Protein AF-A0A8J6CLB3-F1 (afdb_monomer_lite)

Organism: NCBI:txid47600

Radius of gyration: 30.25 Å; chains: 1; bounding box: 95×58×65 Å

Foldseek 3Di:
DDDDDDDDDDDDDDDDDDDDDDDDDDDDDDDDDDDDDDDDDDDDDDDDDPPDDDDDPPPPVQPCVVVVPPPDPVVVVVLVVQLVLQLCQLVVVCVVVVHADSVCSNVCSSVLCCCLPRNWDDDLVCNPPPPGDDDDDPVCRSVSSVLSSSCVSPRPVRDDD

Structure (mmCIF, N/CA/C/O backbone):
data_AF-A0A8J6CLB3-F1
#
_entry.id   AF-A0A8J6CLB3-F1
#
loop_
_atom_site.group_PDB
_atom_site.id
_atom_site.type_symbol
_atom_site.label_atom_id
_atom_site.label_alt_id
_atom_site.label_comp_id
_atom_site.label_asym_id
_atom_site.label_entity_id
_atom_site.label_seq_id
_atom_site.pdbx_PDB_ins_code
_atom_site.Cartn_x
_atom_site.Cartn_y
_atom_site.Cartn_z
_atom_site.occupancy
_atom_site.B_iso_or_equiv
_atom_site.auth_seq_id
_atom_site.auth_comp_id
_atom_site.auth_asym_id
_atom_site.auth_atom_id
_atom_site.pdbx_PDB_model_num
ATOM 1 N N . MET A 1 1 ? 77.079 13.625 23.078 1.00 41.09 1 MET A N 1
ATOM 2 C CA . MET A 1 1 ? 77.519 14.079 21.740 1.00 41.09 1 MET A CA 1
ATOM 3 C C . MET A 1 1 ? 76.282 14.149 20.853 1.00 41.09 1 MET A C 1
ATOM 5 O O . MET A 1 1 ? 75.522 13.199 20.933 1.00 41.09 1 MET A O 1
ATOM 9 N N . ALA A 1 2 ? 76.102 15.266 20.126 1.00 34.25 2 ALA A N 1
ATOM 10 C CA . ALA A 1 2 ? 75.401 15.467 18.831 1.00 34.25 2 ALA A CA 1
ATOM 11 C C . ALA A 1 2 ? 74.051 14.737 18.562 1.00 34.25 2 ALA A C 1
ATOM 13 O O . ALA A 1 2 ? 73.977 13.523 18.670 1.00 34.25 2 ALA A O 1
ATOM 14 N N . SER A 1 3 ? 72.933 15.430 18.265 1.00 36.97 3 SER A N 1
ATOM 15 C CA . SER A 1 3 ? 72.567 16.054 16.954 1.00 36.97 3 SER A CA 1
ATOM 16 C C . SER A 1 3 ? 72.479 15.015 15.811 1.00 36.97 3 SER A C 1
ATOM 18 O O . SER A 1 3 ? 73.393 14.215 15.691 1.00 36.97 3 SER A O 1
ATOM 20 N N . THR A 1 4 ? 71.501 14.930 14.892 1.00 44.00 4 THR A N 1
ATOM 21 C CA . THR A 1 4 ? 70.361 15.778 14.428 1.00 44.00 4 THR A CA 1
ATOM 22 C C . THR A 1 4 ? 69.437 14.867 13.547 1.00 44.00 4 THR A C 1
ATOM 24 O O . THR A 1 4 ? 69.864 13.763 13.229 1.00 44.00 4 THR A O 1
ATOM 27 N N . SER A 1 5 ? 68.207 15.166 13.082 1.00 41.56 5 SER A N 1
ATOM 28 C CA . SER A 1 5 ? 67.432 16.419 12.983 1.00 41.56 5 SER A CA 1
ATOM 29 C C . SER A 1 5 ? 65.890 16.205 12.880 1.00 41.56 5 SER A C 1
ATOM 31 O O . SER A 1 5 ? 65.379 15.105 13.050 1.00 41.56 5 SER A O 1
ATOM 33 N N . SER A 1 6 ? 65.179 17.294 12.570 1.00 41.72 6 SER A N 1
ATOM 34 C CA . SER A 1 6 ? 63.756 17.522 12.230 1.00 41.72 6 SER A CA 1
ATOM 35 C C . SER A 1 6 ? 63.158 16.819 10.990 1.00 41.72 6 SER A C 1
ATOM 37 O O . SER A 1 6 ? 63.859 16.672 9.993 1.00 41.72 6 SER A O 1
ATOM 39 N N . LEU A 1 7 ? 61.820 16.675 10.950 1.00 41.75 7 LEU A N 1
ATOM 40 C CA . LEU A 1 7 ? 60.960 17.374 9.964 1.00 41.75 7 LEU A CA 1
ATOM 41 C C . LEU A 1 7 ? 59.517 17.560 10.491 1.00 41.75 7 LEU A C 1
ATOM 43 O O . LEU A 1 7 ? 59.043 16.804 11.334 1.00 41.75 7 LEU A O 1
ATOM 47 N N . THR A 1 8 ? 58.853 18.625 10.039 1.00 46.94 8 THR A N 1
ATOM 48 C CA . THR A 1 8 ? 57.639 19.226 10.632 1.00 46.94 8 THR A CA 1
ATOM 49 C C . THR A 1 8 ? 56.346 18.925 9.875 1.00 46.94 8 THR A C 1
ATOM 51 O O . THR A 1 8 ? 56.353 18.963 8.647 1.00 46.94 8 THR A O 1
ATOM 54 N N . LEU A 1 9 ? 55.209 18.871 10.585 1.00 36.16 9 LEU A N 1
ATOM 55 C CA . LEU A 1 9 ? 53.960 19.458 10.075 1.00 36.16 9 LEU A CA 1
ATOM 56 C C . LEU A 1 9 ? 53.022 19.912 11.213 1.00 36.16 9 LEU A C 1
ATOM 58 O O . LEU A 1 9 ? 52.521 19.113 12.000 1.00 36.16 9 LEU A O 1
ATOM 62 N N . SER A 1 10 ? 52.820 21.228 11.286 1.00 37.56 10 SER A N 1
ATOM 63 C CA . SER A 1 10 ? 51.884 21.958 12.155 1.00 37.56 10 SER A CA 1
ATOM 64 C C . SER A 1 10 ? 50.439 21.470 11.970 1.00 37.56 10 SER A C 1
ATOM 66 O O . SER A 1 10 ? 49.963 21.368 10.844 1.00 37.56 10 SER A O 1
ATOM 68 N N . GLN A 1 11 ? 49.733 21.068 13.029 1.00 42.59 11 GLN A N 1
ATOM 69 C CA . GLN A 1 11 ? 49.045 21.946 13.993 1.00 42.59 11 GLN A CA 1
ATOM 70 C C . GLN A 1 11 ? 47.878 22.729 13.363 1.00 42.59 11 GLN A C 1
ATOM 72 O O . GLN A 1 11 ? 48.058 23.817 12.827 1.00 42.59 11 GLN A O 1
ATOM 77 N N . ALA A 1 12 ? 46.669 22.179 13.506 1.00 32.78 12 ALA A N 1
ATOM 78 C CA . ALA A 1 12 ? 45.401 22.848 13.227 1.00 32.78 12 ALA A CA 1
ATOM 79 C C . ALA A 1 12 ? 44.487 22.714 14.457 1.00 32.78 12 ALA A C 1
ATOM 81 O O . ALA A 1 12 ? 43.955 21.641 14.738 1.00 32.78 12 ALA A O 1
ATOM 82 N N . LEU A 1 13 ? 44.346 23.797 15.220 1.00 39.28 13 LEU A N 1
ATOM 83 C CA . LEU A 1 13 ? 43.438 23.902 16.362 1.00 39.28 13 LEU A CA 1
ATOM 84 C C . LEU A 1 13 ? 43.011 25.367 16.521 1.00 39.28 13 LEU A C 1
ATOM 86 O O . LEU A 1 13 ? 43.830 26.256 16.305 1.00 39.28 13 LEU A O 1
ATOM 90 N N . LEU A 1 14 ? 41.768 25.574 16.978 1.00 33.72 14 LEU A N 1
ATOM 91 C CA . LEU A 1 14 ? 41.057 26.858 17.145 1.00 33.72 14 LEU A CA 1
ATOM 92 C C . LEU A 1 14 ? 40.595 27.531 15.830 1.00 33.72 14 LEU A C 1
ATOM 94 O O . LEU A 1 14 ? 41.309 27.506 14.839 1.00 33.72 14 LEU A O 1
ATOM 98 N N . ALA A 1 15 ? 39.445 28.215 15.760 1.00 30.55 15 ALA A N 1
ATOM 99 C CA . ALA A 1 15 ? 38.211 28.198 16.569 1.00 30.55 15 ALA A CA 1
ATOM 100 C C . ALA A 1 15 ? 37.134 29.073 15.872 1.00 30.55 15 ALA A C 1
ATOM 102 O O . ALA A 1 15 ? 37.493 29.926 15.074 1.00 30.55 15 ALA A O 1
ATOM 103 N N . ARG A 1 16 ? 35.860 28.957 16.303 1.00 33.03 16 ARG A N 1
ATOM 104 C CA . ARG A 1 16 ? 34.841 30.048 16.360 1.00 33.03 16 ARG A CA 1
ATOM 105 C C . ARG A 1 16 ? 34.413 30.735 15.032 1.00 33.03 16 ARG A C 1
ATOM 107 O O . ARG A 1 16 ? 35.178 31.473 14.442 1.00 33.03 16 ARG A O 1
ATOM 114 N N . THR A 1 17 ? 33.219 30.477 14.473 1.00 30.22 17 THR A N 1
ATOM 115 C CA . THR A 1 17 ? 31.837 30.937 14.836 1.00 30.22 17 THR A CA 1
ATOM 116 C C . THR A 1 17 ? 31.346 32.216 14.123 1.00 30.22 17 THR A C 1
ATOM 118 O O . THR A 1 17 ? 32.032 33.226 14.181 1.00 30.22 17 THR A O 1
ATOM 121 N N . ILE A 1 18 ? 30.067 32.176 13.689 1.00 30.34 18 ILE A N 1
ATOM 122 C CA . ILE A 1 18 ? 29.101 33.277 13.404 1.00 30.34 18 ILE A CA 1
ATOM 123 C C . ILE A 1 18 ? 28.970 33.802 11.947 1.00 30.34 18 ILE A C 1
ATOM 125 O O . ILE A 1 18 ? 29.935 34.179 11.300 1.00 30.34 18 ILE A O 1
ATOM 129 N N . PHE A 1 19 ? 27.698 33.810 11.504 1.00 29.00 19 PHE A N 1
ATOM 130 C CA . PHE A 1 19 ? 26.999 34.544 10.426 1.00 29.00 19 PHE A CA 1
ATOM 131 C C . PHE A 1 19 ? 27.749 35.623 9.608 1.00 29.00 19 PHE A C 1
ATOM 133 O O . PHE A 1 19 ? 28.272 36.565 10.191 1.00 29.00 19 PHE A O 1
ATOM 140 N N . SER A 1 20 ? 27.551 35.632 8.276 1.00 31.27 20 SER A N 1
ATOM 141 C CA . SER A 1 20 ? 26.689 36.632 7.595 1.00 31.27 20 SER A CA 1
ATOM 142 C C . SER A 1 20 ? 26.475 36.334 6.098 1.00 31.27 20 SER A C 1
ATOM 144 O O . SER A 1 20 ? 27.328 35.736 5.454 1.00 31.27 20 SER A O 1
ATOM 146 N N . ASP A 1 21 ? 25.359 36.862 5.590 1.00 29.38 21 ASP A N 1
ATOM 147 C CA . ASP A 1 21 ? 25.041 37.247 4.206 1.00 29.38 21 ASP A CA 1
ATOM 148 C C . ASP A 1 21 ? 24.939 36.227 3.063 1.00 29.38 21 ASP A C 1
ATOM 150 O O . ASP A 1 21 ? 25.558 35.167 3.023 1.00 29.38 21 ASP A O 1
ATOM 154 N N . GLY A 1 22 ? 24.066 36.577 2.115 1.00 32.06 22 GLY A N 1
ATOM 155 C CA . GLY A 1 22 ? 23.661 35.714 1.011 1.00 32.06 22 GLY A CA 1
ATOM 156 C C . GLY A 1 22 ? 24.214 36.130 -0.349 1.00 32.06 22 GLY A C 1
ATOM 157 O O . GLY A 1 22 ? 24.685 37.243 -0.559 1.00 32.06 22 GLY A O 1
ATOM 158 N N . SER A 1 23 ? 24.068 35.236 -1.323 1.00 30.56 23 SER A N 1
ATOM 159 C CA . SER A 1 23 ? 23.892 35.613 -2.728 1.00 30.56 23 SER A CA 1
ATOM 160 C C . SER A 1 23 ? 23.242 34.466 -3.501 1.00 30.56 23 SER A C 1
ATOM 162 O O . SER A 1 23 ? 23.659 33.312 -3.432 1.00 30.56 23 SER A O 1
ATOM 164 N N . THR A 1 24 ? 22.183 34.785 -4.238 1.00 36.84 24 THR A N 1
ATOM 165 C CA . THR A 1 24 ? 21.588 33.897 -5.238 1.00 36.84 24 THR A CA 1
ATOM 166 C C . THR A 1 24 ? 22.489 33.853 -6.469 1.00 36.84 24 THR A C 1
ATOM 168 O O . THR A 1 24 ? 22.709 34.900 -7.077 1.00 36.84 24 THR A O 1
ATOM 171 N N . GLN A 1 25 ? 22.952 32.672 -6.886 1.00 31.91 25 GLN A N 1
ATOM 172 C CA . GLN A 1 25 ? 23.534 32.490 -8.220 1.00 31.91 25 GLN A CA 1
ATOM 173 C C . GLN A 1 25 ? 22.544 31.770 -9.138 1.00 31.91 25 GLN A C 1
ATOM 175 O O . GLN A 1 25 ? 22.277 30.579 -8.989 1.00 31.91 25 GLN A O 1
ATOM 180 N N . SER A 1 26 ? 22.002 32.524 -10.091 1.00 29.98 26 SER A N 1
ATOM 181 C CA . SER A 1 26 ? 21.297 32.014 -11.264 1.00 29.98 26 SER A CA 1
ATOM 182 C C . SER A 1 26 ? 22.297 31.421 -12.260 1.00 29.98 26 SER A C 1
ATOM 184 O O . SER A 1 26 ? 23.301 32.049 -12.589 1.00 29.98 26 SER A O 1
ATOM 186 N N . SER A 1 27 ? 22.025 30.213 -12.755 1.00 32.47 27 SER A N 1
ATOM 187 C CA . SER A 1 27 ? 22.819 29.573 -13.810 1.00 32.47 27 SER A CA 1
ATOM 188 C C . SER A 1 27 ? 22.182 29.840 -15.176 1.00 32.47 27 SER A C 1
ATOM 190 O O . SER A 1 27 ? 21.291 29.103 -15.602 1.00 32.47 27 SER A O 1
ATOM 192 N N . ASP A 1 28 ? 22.625 30.893 -15.861 1.00 28.23 28 ASP A N 1
ATOM 193 C CA . ASP A 1 28 ? 22.114 31.251 -17.187 1.00 28.23 28 ASP A CA 1
ATOM 194 C C . ASP A 1 28 ? 22.686 30.326 -18.276 1.00 28.23 28 ASP A C 1
ATOM 196 O O . ASP A 1 28 ? 23.806 30.504 -18.754 1.00 28.23 28 ASP A O 1
ATOM 200 N N . TYR A 1 29 ? 21.892 29.344 -18.710 1.00 33.81 29 TYR A N 1
ATOM 201 C CA . TYR A 1 29 ? 22.170 28.560 -19.916 1.00 33.81 29 TYR A CA 1
ATOM 202 C C . TYR A 1 29 ? 21.643 29.294 -21.156 1.00 33.81 29 TYR A C 1
ATOM 204 O O . TYR A 1 29 ? 20.465 29.190 -21.506 1.00 33.81 29 TYR A O 1
ATOM 212 N N . SER A 1 30 ? 22.517 30.024 -21.849 1.00 31.34 30 SER A N 1
ATOM 213 C CA . SER A 1 30 ? 22.197 30.688 -23.114 1.00 31.34 30 SER A CA 1
ATOM 214 C C . SER A 1 30 ? 22.399 29.748 -24.312 1.00 31.34 30 SER A C 1
ATOM 216 O O . SER A 1 30 ? 23.515 29.485 -24.754 1.00 31.34 30 SER A O 1
ATOM 218 N N . VAL A 1 31 ? 21.293 29.250 -24.872 1.00 36.56 31 VAL A N 1
ATOM 219 C CA . VAL A 1 31 ? 21.287 28.509 -26.145 1.00 36.56 31 VAL A CA 1
ATOM 220 C C . VAL A 1 31 ? 20.919 29.473 -27.272 1.00 36.56 31 VAL A C 1
ATOM 222 O O . VAL A 1 31 ? 19.796 29.971 -27.334 1.00 36.56 31 VAL A O 1
ATOM 225 N N . SER A 1 32 ? 21.865 29.748 -28.166 1.00 32.28 32 SER A N 1
ATOM 226 C CA . SER A 1 32 ? 21.687 30.645 -29.309 1.00 32.28 32 SER A CA 1
ATOM 227 C C . SER A 1 32 ? 21.167 29.899 -30.546 1.00 32.28 32 SER A C 1
ATOM 229 O O . SER A 1 32 ? 21.802 28.971 -31.042 1.00 32.28 32 SER A O 1
ATOM 231 N N . LEU A 1 33 ? 20.021 30.336 -31.083 1.00 40.12 33 LEU A N 1
ATOM 232 C CA . LEU A 1 33 ? 19.533 29.953 -32.416 1.00 40.12 33 LEU A CA 1
ATOM 233 C C . LEU A 1 33 ? 19.535 31.170 -33.360 1.00 40.12 33 LEU A C 1
ATOM 235 O O . LEU A 1 33 ? 19.320 32.294 -32.900 1.00 40.12 33 LEU A O 1
ATOM 239 N N . PRO A 1 34 ? 19.769 30.975 -34.672 1.00 38.28 34 PRO A N 1
ATOM 240 C CA . PRO A 1 34 ? 19.904 32.072 -35.623 1.00 38.28 34 PRO A CA 1
ATOM 241 C C . PRO A 1 34 ? 18.560 32.702 -36.016 1.00 38.28 34 PRO A C 1
ATOM 243 O O . PRO A 1 34 ? 17.588 32.023 -36.349 1.00 38.28 34 PRO A O 1
ATOM 246 N N . THR A 1 35 ? 18.549 34.032 -36.042 1.00 38.62 35 THR A N 1
ATOM 247 C CA . THR A 1 35 ? 17.433 34.875 -36.479 1.00 38.62 35 THR A CA 1
ATOM 248 C C . THR A 1 35 ? 17.073 34.635 -37.947 1.00 38.62 35 THR A C 1
ATOM 250 O O . THR A 1 35 ? 17.913 34.809 -38.828 1.00 38.62 35 THR A O 1
ATOM 253 N N . THR A 1 36 ? 15.801 34.348 -38.230 1.00 40.47 36 THR A N 1
ATOM 254 C CA . THR A 1 36 ? 15.220 34.500 -39.575 1.00 40.47 36 THR A CA 1
ATOM 255 C C . THR A 1 36 ? 14.105 35.540 -39.541 1.00 40.47 36 THR A C 1
ATOM 257 O O . THR A 1 36 ? 13.145 35.444 -38.780 1.00 40.47 36 THR A O 1
ATOM 260 N N . THR A 1 37 ? 14.273 36.587 -40.344 1.00 41.56 37 THR A N 1
ATOM 261 C CA . THR A 1 37 ? 13.392 37.757 -40.374 1.00 41.56 37 THR A CA 1
ATOM 262 C C . THR A 1 37 ? 12.180 37.490 -41.261 1.00 41.56 37 THR A C 1
ATOM 264 O O . THR A 1 37 ? 12.339 37.303 -42.465 1.00 41.56 37 THR A O 1
ATOM 267 N N . PHE A 1 38 ? 10.968 37.563 -40.706 1.00 38.25 38 PHE A N 1
ATOM 268 C CA . PHE A 1 38 ? 9.746 37.696 -41.503 1.00 38.25 38 PHE A CA 1
ATOM 269 C C . PHE A 1 38 ? 8.939 38.913 -41.043 1.00 38.25 38 PHE A C 1
ATOM 271 O O . PHE A 1 38 ? 8.380 38.944 -39.946 1.00 38.25 38 PHE A O 1
ATOM 278 N N . SER A 1 39 ? 8.908 39.938 -41.891 1.00 36.94 39 SER A N 1
ATOM 279 C CA . SER A 1 39 ? 8.188 41.183 -41.638 1.00 36.94 39 SER A CA 1
ATOM 280 C C . SER A 1 39 ? 6.745 41.086 -42.121 1.00 36.94 39 SER A C 1
ATOM 282 O O . SER A 1 39 ? 6.509 40.912 -43.312 1.00 36.94 39 SER A O 1
ATOM 284 N N . GLY A 1 40 ? 5.793 41.335 -41.221 1.00 41.94 40 GLY A N 1
ATOM 285 C CA . GLY A 1 40 ? 4.426 41.707 -41.591 1.00 41.94 40 GLY A CA 1
ATOM 286 C C . GLY A 1 40 ? 3.333 40.826 -40.995 1.00 41.94 40 GLY A C 1
ATOM 287 O O . GLY A 1 40 ? 3.113 39.711 -41.447 1.00 41.94 40 GLY A O 1
ATOM 288 N N . LEU A 1 41 ? 2.609 41.386 -40.020 1.00 38.22 41 LEU A N 1
ATOM 289 C CA . LEU A 1 41 ? 1.151 41.604 -40.029 1.00 38.22 41 LEU A CA 1
ATOM 290 C C . LEU A 1 41 ? 0.707 42.015 -38.613 1.00 38.22 41 LEU A C 1
ATOM 292 O O . LEU A 1 41 ? 0.791 41.238 -37.666 1.00 38.22 41 LEU A O 1
ATOM 296 N N . LYS A 1 42 ? 0.218 43.252 -38.454 1.00 46.81 42 LYS A N 1
ATOM 297 C CA . LYS A 1 42 ? -0.472 43.668 -37.222 1.00 46.81 42 LYS A CA 1
ATOM 298 C C . LYS A 1 42 ? -1.853 43.016 -37.205 1.00 46.81 42 LYS A C 1
ATOM 300 O O . LYS A 1 42 ? -2.679 43.364 -38.043 1.00 46.81 42 LYS A O 1
ATOM 305 N N . LEU A 1 43 ? -2.127 42.158 -36.224 1.00 34.47 43 LEU A N 1
ATOM 306 C CA . LEU A 1 43 ? -3.485 41.703 -35.932 1.00 34.47 43 LEU A CA 1
ATOM 307 C C . LEU A 1 43 ? -3.876 42.119 -34.513 1.00 34.47 43 LEU A C 1
ATOM 309 O O . LEU A 1 43 ? -3.244 41.722 -33.536 1.00 34.47 43 LEU A O 1
ATOM 313 N N . THR A 1 44 ? -4.916 42.941 -34.403 1.00 47.44 44 THR A N 1
ATOM 314 C CA . THR A 1 44 ? -5.533 43.307 -33.129 1.00 47.44 44 THR A CA 1
ATOM 315 C C . THR A 1 44 ? -6.740 42.407 -32.880 1.00 47.44 44 THR A C 1
ATOM 317 O O . THR A 1 44 ? -7.674 42.364 -33.676 1.00 47.44 44 THR A O 1
ATOM 320 N N . THR A 1 45 ? -6.756 41.706 -31.747 1.00 53.81 45 THR A N 1
ATOM 321 C CA . THR A 1 45 ? -7.924 40.939 -31.285 1.00 53.81 45 THR A CA 1
ATOM 322 C C . THR A 1 45 ? -8.113 41.137 -29.781 1.00 53.81 45 THR A C 1
ATOM 324 O O . THR A 1 45 ? -7.229 40.754 -29.012 1.00 53.81 45 THR A O 1
ATOM 327 N N . PRO A 1 46 ? -9.232 41.730 -29.326 1.00 51.84 46 PRO A N 1
ATOM 328 C CA . PRO A 1 46 ? -9.586 41.777 -27.910 1.00 51.84 46 PRO A CA 1
ATOM 329 C C . PRO A 1 46 ? -10.273 40.470 -27.472 1.00 51.84 46 PRO A C 1
ATOM 331 O O . PRO A 1 46 ? -10.638 39.648 -28.312 1.00 51.84 46 PRO A O 1
ATOM 334 N N . ARG A 1 47 ? -10.590 40.365 -26.166 1.00 41.81 47 ARG A N 1
ATOM 335 C CA . ARG A 1 47 ? -11.383 39.278 -25.529 1.00 41.81 47 ARG A CA 1
ATOM 336 C C . ARG A 1 47 ? -10.591 37.950 -25.403 1.00 41.81 47 ARG A C 1
ATOM 338 O O . ARG A 1 47 ? -9.842 37.580 -26.285 1.00 41.81 47 ARG A O 1
ATOM 345 N N . SER A 1 48 ? -10.704 37.154 -24.337 1.00 45.38 48 SER A N 1
ATOM 346 C CA . SER A 1 48 ? -11.630 37.191 -23.200 1.00 45.38 48 SER A CA 1
ATOM 347 C C . SER A 1 48 ? -10.965 36.631 -21.936 1.00 45.38 48 SER A C 1
ATOM 349 O O . SER A 1 48 ? -10.430 35.522 -21.961 1.00 45.38 48 SER A O 1
ATOM 351 N N . ARG A 1 49 ? -11.042 37.346 -20.807 1.00 53.03 49 ARG A N 1
ATOM 352 C CA . ARG A 1 49 ? -10.550 36.866 -19.503 1.00 53.03 49 ARG A CA 1
ATOM 353 C C . ARG A 1 49 ? -11.528 35.816 -18.958 1.00 53.03 49 ARG A C 1
ATOM 355 O O . ARG A 1 49 ? -12.448 36.156 -18.219 1.00 53.03 49 ARG A O 1
ATOM 362 N N . ARG A 1 50 ? -11.369 34.546 -19.351 1.00 46.53 50 ARG A N 1
ATOM 363 C CA . ARG A 1 50 ? -12.223 33.441 -18.877 1.00 46.53 50 ARG A CA 1
ATOM 364 C C . ARG A 1 50 ? -11.869 33.081 -17.430 1.00 46.53 50 ARG A C 1
ATOM 366 O O . ARG A 1 50 ? -11.169 32.107 -17.174 1.00 46.53 50 ARG A O 1
ATOM 373 N N . VAL A 1 51 ? -12.372 33.879 -16.490 1.00 58.16 51 VAL A N 1
ATOM 374 C CA . VAL A 1 51 ? -12.447 33.499 -15.076 1.00 58.16 51 VAL A CA 1
ATOM 375 C C . VAL A 1 51 ? -13.366 32.280 -14.990 1.00 58.16 51 VAL A C 1
ATOM 377 O O . VAL A 1 51 ? -14.562 32.379 -15.259 1.00 58.16 51 VAL A O 1
ATOM 380 N N . LEU A 1 52 ? -12.793 31.116 -14.688 1.00 58.28 52 LEU A N 1
ATOM 381 C CA . LEU A 1 52 ? -13.564 29.905 -14.415 1.00 58.28 52 LEU A CA 1
ATOM 382 C C . LEU A 1 52 ? -14.318 30.082 -13.086 1.00 58.28 52 LEU A C 1
ATOM 384 O O . LEU A 1 52 ? -13.741 30.612 -12.134 1.00 58.28 52 LEU A O 1
ATOM 388 N N . PRO A 1 53 ? -15.599 29.680 -13.005 1.00 52.62 53 PRO A N 1
ATOM 389 C CA . PRO A 1 53 ? -16.411 29.925 -11.825 1.00 52.62 53 PRO A CA 1
ATOM 390 C C . PRO A 1 53 ? -15.937 29.104 -10.623 1.00 52.62 53 PRO A C 1
ATOM 392 O O . PRO A 1 53 ? -15.634 27.915 -10.717 1.00 52.62 53 PRO A O 1
ATOM 395 N N . THR A 1 54 ? -15.955 29.745 -9.461 1.00 62.62 54 THR A N 1
ATOM 396 C CA . THR A 1 54 ? -15.790 29.123 -8.150 1.00 62.62 54 THR A CA 1
ATOM 397 C C . THR A 1 54 ? -16.941 28.164 -7.838 1.00 62.62 54 THR A C 1
ATOM 399 O O . THR A 1 54 ? -18.065 28.597 -7.596 1.00 62.62 54 THR A O 1
ATOM 402 N N . ARG A 1 55 ? -16.644 26.859 -7.803 1.00 55.19 55 ARG A N 1
ATOM 403 C CA . ARG A 1 55 ? -17.269 25.766 -7.014 1.00 55.19 55 ARG A CA 1
ATOM 404 C C . ARG A 1 55 ? -16.638 24.450 -7.506 1.00 55.19 55 ARG A C 1
ATOM 406 O O . ARG A 1 55 ? -16.319 24.322 -8.676 1.00 55.19 55 ARG A O 1
ATOM 413 N N . LEU A 1 56 ? -16.411 23.438 -6.678 1.00 55.62 56 LEU A N 1
ATOM 414 C CA . LEU A 1 56 ? -17.098 23.116 -5.433 1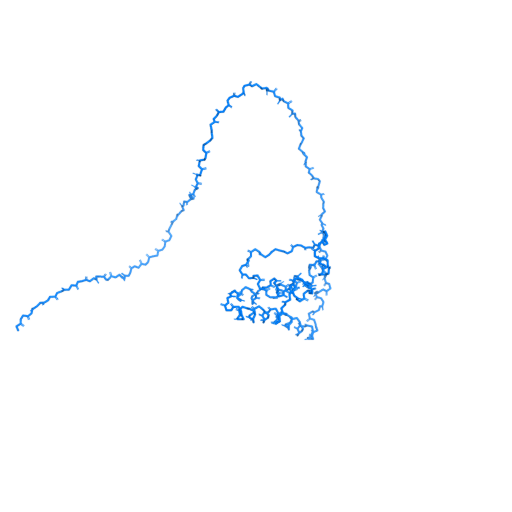.00 55.62 56 LEU A CA 1
ATOM 415 C C . LEU A 1 56 ? -16.154 23.141 -4.235 1.00 55.62 56 LEU A C 1
ATOM 417 O O . LEU A 1 56 ? -15.091 22.526 -4.258 1.00 55.62 56 LEU A O 1
ATOM 421 N N . ASN A 1 57 ? -16.628 23.736 -3.140 1.00 58.16 57 ASN A N 1
ATOM 422 C CA . ASN A 1 57 ? -16.128 23.413 -1.813 1.00 58.16 57 ASN A CA 1
ATOM 423 C C . ASN A 1 57 ? -16.612 21.987 -1.495 1.00 58.16 57 ASN A C 1
ATOM 425 O O . ASN A 1 57 ? -17.671 21.795 -0.892 1.00 58.16 57 ASN A O 1
ATOM 429 N N . ARG A 1 58 ? -15.910 20.975 -2.025 1.00 52.91 58 ARG A N 1
ATOM 430 C CA . ARG A 1 58 ? -16.181 19.569 -1.723 1.00 52.91 58 ARG A CA 1
ATOM 431 C C . ARG A 1 58 ? -15.769 19.379 -0.275 1.00 52.91 58 ARG A C 1
ATOM 433 O O . ARG A 1 58 ? -14.621 19.044 -0.009 1.00 52.91 58 ARG A O 1
ATOM 440 N N . SER A 1 59 ? -16.718 19.615 0.632 1.00 55.88 59 SER A N 1
ATOM 441 C CA . SER A 1 59 ? -16.630 19.159 2.011 1.00 55.88 59 SER A CA 1
ATOM 442 C C . SER A 1 59 ? -16.278 17.680 1.941 1.00 55.88 59 SER A C 1
ATOM 444 O O . SER A 1 59 ? -17.101 16.831 1.583 1.00 55.88 59 SER A O 1
ATOM 446 N N . LEU A 1 60 ? -14.999 17.391 2.174 1.00 53.47 60 LEU A N 1
ATOM 447 C CA . LEU A 1 60 ? -14.551 16.048 2.430 1.00 53.47 60 LEU A CA 1
ATOM 448 C C . LEU A 1 60 ? -15.211 15.710 3.751 1.00 53.47 60 LEU A C 1
ATOM 450 O O . LEU A 1 60 ? -14.741 16.104 4.815 1.00 53.47 60 LEU A O 1
ATOM 454 N N . ARG A 1 61 ? -16.333 14.996 3.661 1.00 51.44 61 ARG A N 1
ATOM 455 C CA . ARG A 1 61 ? -16.903 14.252 4.774 1.00 51.44 61 ARG A CA 1
ATOM 456 C C . ARG A 1 61 ? -15.941 13.098 5.059 1.00 51.44 61 ARG A C 1
ATOM 458 O O . ARG A 1 61 ? -16.253 11.940 4.787 1.00 51.44 61 ARG A O 1
ATOM 465 N N . VAL A 1 62 ? -14.744 13.460 5.540 1.00 52.88 62 VAL A N 1
ATOM 466 C CA . VAL A 1 62 ? -13.869 12.601 6.335 1.00 52.88 62 VAL A CA 1
ATOM 467 C C . VAL A 1 62 ? -14.813 11.937 7.314 1.00 52.88 62 VAL A C 1
ATOM 469 O O . VAL A 1 62 ? -15.602 12.625 7.968 1.00 52.88 62 VAL A O 1
ATOM 472 N N . ARG A 1 63 ? -14.862 10.607 7.284 1.00 50.56 63 ARG A N 1
ATOM 473 C CA . ARG A 1 63 ? -15.864 9.851 8.027 1.00 50.56 63 ARG A CA 1
ATOM 474 C C . ARG A 1 63 ? -15.606 10.075 9.513 1.00 50.56 63 ARG A C 1
ATOM 476 O O . ARG A 1 63 ? -14.793 9.381 10.100 1.00 50.56 63 ARG A O 1
ATOM 483 N N . SER A 1 64 ? -16.324 11.022 10.117 1.00 46.56 64 SER A N 1
ATOM 484 C CA . SER A 1 64 ? -16.211 11.345 11.546 1.00 46.56 64 SER A CA 1
ATOM 485 C C . SER A 1 64 ? -16.510 10.144 12.452 1.00 46.56 64 SER A C 1
ATOM 487 O O . SER A 1 64 ? -16.113 10.158 13.605 1.00 46.56 64 SER A O 1
ATOM 489 N N . ALA A 1 65 ? -17.116 9.082 11.907 1.00 52.34 65 ALA A N 1
ATOM 490 C CA . ALA A 1 65 ? -17.230 7.767 12.532 1.00 52.34 65 ALA A CA 1
ATOM 491 C C . ALA A 1 65 ? -15.876 7.157 12.965 1.00 52.34 65 ALA A C 1
ATOM 493 O O . ALA A 1 65 ? -15.837 6.445 13.958 1.00 52.34 65 ALA A O 1
ATOM 494 N N . ALA A 1 66 ? -14.758 7.465 12.292 1.00 53.91 66 ALA A N 1
ATOM 495 C CA . ALA A 1 66 ? -13.428 6.991 12.706 1.00 53.91 66 ALA A CA 1
ATOM 496 C C . ALA A 1 66 ? -12.934 7.634 14.023 1.00 53.91 66 ALA A C 1
ATOM 498 O O . ALA A 1 66 ? -12.028 7.115 14.669 1.00 53.91 66 ALA A O 1
ATOM 499 N N . VAL A 1 67 ? -13.542 8.749 14.454 1.00 51.56 67 VAL A N 1
ATOM 500 C CA . VAL A 1 67 ? -13.226 9.408 15.735 1.00 51.56 67 VAL A CA 1
ATOM 501 C C . VAL A 1 67 ? -13.908 8.700 16.919 1.00 51.56 67 VAL A C 1
ATOM 503 O O . VAL A 1 67 ? -13.477 8.862 18.057 1.00 51.56 67 VAL A O 1
ATOM 506 N N . GLU A 1 68 ? -14.930 7.871 16.678 1.00 51.72 68 GLU A N 1
ATOM 507 C CA . GLU A 1 68 ? -15.664 7.155 17.737 1.00 51.72 68 GLU A CA 1
ATOM 508 C C . GLU A 1 68 ? -14.953 5.863 18.203 1.00 51.72 68 GLU A C 1
ATOM 510 O O . GLU A 1 68 ? -15.227 5.362 19.292 1.00 51.72 68 GLU A O 1
ATOM 515 N N . THR A 1 69 ? -13.979 5.350 17.443 1.00 54.03 69 THR A N 1
ATOM 516 C CA . THR A 1 69 ? -13.266 4.080 17.708 1.00 54.03 69 THR A CA 1
ATOM 517 C C . THR A 1 69 ? -12.030 4.181 18.615 1.00 54.03 69 THR A C 1
ATOM 519 O O . THR A 1 69 ? -11.239 3.245 18.692 1.00 54.03 69 THR A O 1
ATOM 522 N N . ILE A 1 70 ? -11.872 5.264 19.383 1.00 56.31 70 ILE A N 1
ATOM 523 C CA . ILE A 1 70 ? -10.808 5.378 20.409 1.00 56.31 70 ILE A CA 1
ATOM 524 C C . ILE A 1 70 ? -11.076 4.440 21.619 1.00 56.31 70 ILE A C 1
ATOM 526 O O . ILE A 1 70 ? -10.190 4.198 22.435 1.00 56.31 70 ILE A O 1
ATOM 530 N N . GLY A 1 71 ? -12.289 3.880 21.743 1.00 54.12 71 GLY A N 1
ATOM 531 C CA . GLY A 1 71 ? -12.736 3.128 22.925 1.00 54.12 71 GLY A CA 1
ATOM 532 C C . GLY A 1 71 ? -12.489 1.609 22.959 1.00 54.12 71 GLY A C 1
ATOM 533 O O . GLY A 1 71 ? -12.635 1.016 24.027 1.00 54.12 71 GLY A O 1
ATOM 534 N N . THR A 1 72 ? -12.147 0.948 21.847 1.00 62.75 72 THR A N 1
ATOM 535 C CA . THR A 1 72 ? -12.054 -0.528 21.778 1.00 62.75 72 THR A CA 1
ATOM 536 C C . THR A 1 72 ? -10.599 -1.030 21.764 1.00 62.75 72 THR A C 1
ATOM 538 O O . THR A 1 72 ? -9.918 -0.902 20.746 1.00 62.75 72 THR A O 1
ATOM 541 N N . PRO A 1 73 ? -10.102 -1.692 22.835 1.00 66.19 73 PRO A N 1
ATOM 542 C CA . PRO A 1 73 ? -8.703 -2.141 22.917 1.00 66.19 73 PRO A CA 1
ATOM 543 C C . PRO A 1 73 ? -8.355 -3.292 21.954 1.00 66.19 73 PRO A C 1
ATOM 545 O O . PRO A 1 73 ? -7.183 -3.597 21.747 1.00 66.19 73 PRO A O 1
ATOM 548 N N . ALA A 1 74 ? -9.360 -3.947 21.364 1.00 64.75 74 ALA A N 1
ATOM 549 C CA . ALA A 1 74 ? -9.154 -4.950 20.323 1.00 64.75 74 ALA A CA 1
ATOM 550 C C . ALA A 1 74 ? -8.686 -4.310 19.004 1.00 64.75 74 ALA A C 1
ATOM 552 O O . ALA A 1 74 ? -7.700 -4.772 18.426 1.00 64.75 74 ALA A O 1
ATOM 553 N N . GLU A 1 75 ? -9.333 -3.219 18.581 1.00 78.06 75 GLU A N 1
ATOM 554 C CA . GLU A 1 75 ? -9.045 -2.528 17.317 1.00 78.06 75 GLU A CA 1
ATOM 555 C C . GLU A 1 75 ? -7.643 -1.920 17.323 1.00 78.06 75 GLU A C 1
ATOM 557 O O . GLU A 1 75 ? -6.873 -2.137 16.392 1.00 78.06 75 GLU A O 1
ATOM 562 N N . THR A 1 76 ? -7.239 -1.264 18.416 1.00 83.69 76 THR A N 1
ATOM 563 C CA . THR A 1 76 ? -5.874 -0.725 18.548 1.00 83.69 76 THR A CA 1
ATOM 564 C C . THR A 1 76 ? -4.809 -1.821 18.431 1.00 83.69 76 THR A C 1
ATOM 566 O O . THR A 1 76 ? -3.772 -1.606 17.805 1.00 83.69 76 THR A O 1
ATOM 569 N N . SER A 1 77 ? -5.083 -3.030 18.938 1.00 89.88 77 SER A N 1
ATOM 570 C CA . SER A 1 77 ? -4.183 -4.181 18.788 1.00 89.88 77 SER A CA 1
ATOM 571 C C . SER A 1 77 ? -4.093 -4.712 17.350 1.00 89.88 77 SER A C 1
ATOM 573 O O . SER A 1 77 ? -3.066 -5.283 16.980 1.00 89.88 77 SER A O 1
ATOM 575 N N . LEU A 1 78 ? -5.147 -4.550 16.540 1.00 90.94 78 LEU A N 1
ATOM 576 C CA . LEU A 1 78 ? -5.164 -4.926 15.123 1.00 90.94 78 LEU A CA 1
ATOM 577 C C . LEU A 1 78 ? -4.474 -3.866 14.260 1.00 90.94 78 LEU A C 1
ATOM 579 O O . LEU A 1 78 ? -3.666 -4.230 13.407 1.00 90.94 78 LEU A O 1
ATOM 583 N N . LEU A 1 79 ? -4.711 -2.581 14.538 1.00 91.69 79 LEU A N 1
ATOM 584 C CA . LEU A 1 79 ? -4.013 -1.462 13.900 1.00 91.69 79 LEU A CA 1
ATOM 585 C C . LEU A 1 79 ? -2.497 -1.572 14.118 1.00 91.69 79 LEU A C 1
ATOM 587 O O . LEU A 1 79 ? -1.736 -1.557 13.153 1.00 91.69 79 LEU A O 1
ATOM 591 N N . GLU A 1 80 ? -2.042 -1.788 15.358 1.00 93.62 80 GLU A N 1
ATOM 592 C CA . GLU A 1 80 ? -0.616 -2.007 15.644 1.00 93.62 80 GLU A CA 1
ATOM 593 C C . GLU A 1 80 ? -0.057 -3.234 14.913 1.00 93.62 80 GLU A C 1
ATOM 595 O O . GLU A 1 80 ? 1.050 -3.177 14.378 1.00 93.62 80 GLU A O 1
ATOM 600 N N . LYS A 1 81 ? -0.806 -4.342 14.820 1.00 95.25 81 LYS A N 1
ATOM 601 C CA . LYS A 1 81 ? -0.376 -5.507 14.025 1.00 95.25 81 LYS A CA 1
ATOM 602 C C . LYS A 1 81 ? -0.239 -5.156 12.545 1.00 95.25 81 LYS A C 1
ATOM 604 O O . LYS A 1 81 ? 0.815 -5.424 11.991 1.00 95.25 81 LYS A O 1
ATOM 609 N N . SER A 1 82 ? -1.236 -4.509 11.941 1.00 94.81 82 SER A N 1
ATOM 610 C CA . SER A 1 82 ? -1.221 -4.067 10.537 1.00 94.81 82 SER A CA 1
ATOM 611 C C . SER A 1 82 ? -0.029 -3.150 10.232 1.00 94.81 82 SER A C 1
ATOM 613 O O . SER A 1 82 ? 0.753 -3.403 9.310 1.00 94.81 82 SER A O 1
ATOM 615 N N . VAL A 1 83 ? 0.186 -2.131 11.070 1.00 95.94 83 VAL A N 1
ATOM 616 C CA . VAL A 1 83 ? 1.327 -1.215 10.946 1.00 95.94 83 VAL A CA 1
ATOM 617 C C . VAL A 1 83 ? 2.648 -1.973 11.084 1.00 95.94 83 VAL A C 1
ATOM 619 O O . VAL A 1 83 ? 3.557 -1.757 10.283 1.00 95.94 83 VAL A O 1
ATOM 622 N N . ASN A 1 84 ? 2.765 -2.895 12.042 1.00 96.50 84 ASN A N 1
ATOM 623 C CA . ASN A 1 84 ? 3.967 -3.713 12.191 1.00 96.50 84 ASN A CA 1
ATOM 624 C C . ASN A 1 84 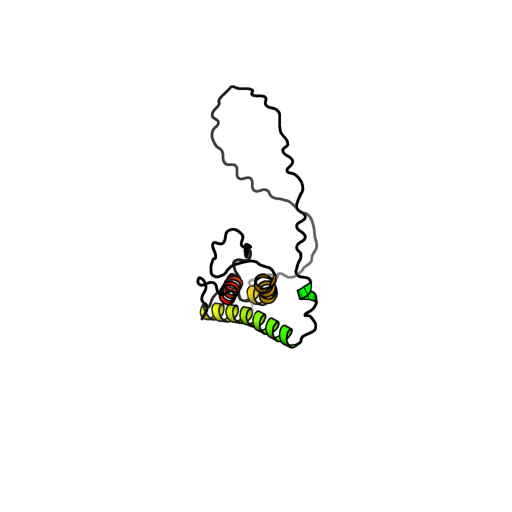? 4.159 -4.703 11.030 1.00 96.50 84 ASN A C 1
ATOM 626 O O . ASN A 1 84 ? 5.294 -4.877 10.599 1.00 96.50 84 ASN A O 1
ATOM 630 N N . THR A 1 85 ? 3.102 -5.268 10.440 1.00 96.12 85 THR A N 1
ATOM 631 C CA . THR A 1 85 ? 3.189 -6.078 9.212 1.00 96.12 85 THR A CA 1
ATOM 632 C C . THR A 1 85 ? 3.797 -5.272 8.065 1.00 96.12 85 THR A C 1
ATOM 634 O O . THR A 1 85 ? 4.702 -5.767 7.399 1.00 96.12 85 THR A O 1
ATOM 637 N N . ILE A 1 86 ? 3.393 -4.009 7.873 1.00 95.94 86 ILE A N 1
ATOM 638 C CA . ILE A 1 86 ? 4.009 -3.116 6.872 1.00 95.94 86 ILE A CA 1
ATOM 639 C C . ILE A 1 86 ? 5.501 -2.884 7.174 1.00 95.94 86 ILE A C 1
ATOM 641 O O . ILE A 1 86 ? 6.318 -2.882 6.251 1.00 95.94 86 ILE A O 1
ATOM 645 N N . ARG A 1 87 ? 5.873 -2.709 8.453 1.00 96.50 87 ARG A N 1
ATOM 646 C CA . ARG A 1 87 ? 7.279 -2.546 8.871 1.00 96.50 87 ARG A CA 1
ATOM 647 C C . ARG A 1 87 ? 8.107 -3.801 8.578 1.00 96.50 87 ARG A C 1
ATOM 649 O O . ARG A 1 87 ? 9.155 -3.678 7.951 1.00 96.50 87 ARG A O 1
ATOM 656 N N . PHE A 1 88 ? 7.641 -4.979 8.994 1.00 95.75 88 PHE A N 1
ATOM 657 C CA . PHE A 1 88 ? 8.365 -6.241 8.814 1.00 95.75 88 PHE A CA 1
ATOM 658 C C . PHE A 1 88 ? 8.464 -6.646 7.341 1.00 95.75 88 PHE A C 1
ATOM 660 O O . PHE A 1 88 ? 9.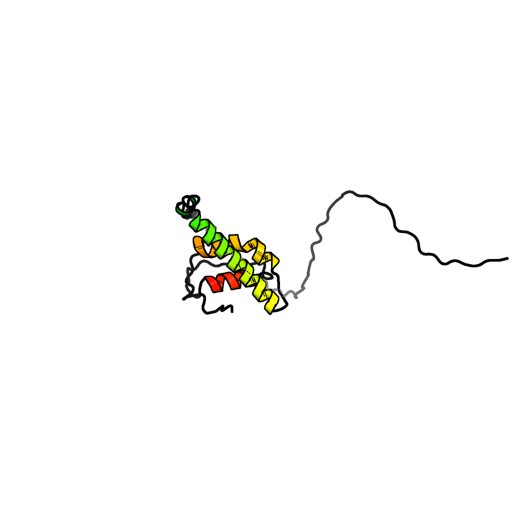574 -6.865 6.879 1.00 95.75 88 PHE A O 1
ATOM 667 N N . LEU A 1 89 ? 7.378 -6.574 6.557 1.00 95.12 89 LEU A N 1
ATOM 668 C CA . LEU A 1 89 ? 7.432 -6.817 5.104 1.00 95.12 89 LEU A CA 1
ATOM 669 C C . LEU A 1 89 ? 8.482 -5.944 4.397 1.00 95.12 89 LEU A C 1
ATOM 671 O O . LEU A 1 89 ? 9.153 -6.397 3.470 1.00 95.12 89 LEU A O 1
ATOM 675 N N . ALA A 1 90 ? 8.640 -4.689 4.827 1.00 94.81 90 ALA A N 1
ATOM 676 C CA . ALA A 1 90 ? 9.656 -3.805 4.275 1.00 94.81 90 ALA A CA 1
ATOM 677 C C . ALA A 1 90 ? 11.081 -4.149 4.742 1.00 94.81 90 ALA A C 1
ATOM 679 O O . ALA A 1 90 ? 12.004 -4.037 3.940 1.00 94.81 90 ALA A O 1
ATOM 680 N N . ILE A 1 91 ? 11.272 -4.556 6.001 1.00 95.56 91 ILE A N 1
ATOM 681 C CA . ILE A 1 91 ? 12.577 -4.981 6.535 1.00 95.56 91 ILE A CA 1
ATOM 682 C C . ILE A 1 91 ? 13.014 -6.296 5.879 1.00 95.56 91 ILE A C 1
ATOM 684 O O . ILE A 1 91 ? 14.089 -6.347 5.285 1.00 95.56 91 ILE A O 1
ATOM 688 N N . ASP A 1 92 ? 12.160 -7.318 5.910 1.00 95.50 92 ASP A N 1
ATOM 689 C CA . ASP A 1 92 ? 12.460 -8.672 5.439 1.00 95.50 92 ASP A CA 1
ATOM 690 C C . ASP A 1 92 ? 12.797 -8.685 3.942 1.00 95.50 92 ASP A C 1
ATOM 692 O O . ASP A 1 92 ? 13.721 -9.370 3.506 1.00 95.50 92 ASP A O 1
ATOM 696 N N . ALA A 1 93 ? 12.098 -7.878 3.139 1.00 93.88 93 ALA A N 1
ATOM 697 C CA . ALA A 1 93 ? 12.385 -7.744 1.715 1.00 93.88 93 ALA A CA 1
ATOM 698 C C . ALA A 1 93 ? 13.676 -6.957 1.418 1.00 93.88 93 ALA A C 1
ATOM 700 O O . ALA A 1 93 ? 14.369 -7.295 0.458 1.00 93.88 93 ALA A O 1
ATOM 701 N N . VAL A 1 94 ? 14.026 -5.943 2.224 1.00 94.12 94 VAL A N 1
ATOM 702 C CA . VAL A 1 94 ? 15.317 -5.232 2.107 1.00 94.12 94 VAL A CA 1
ATOM 703 C C . VAL A 1 94 ? 16.477 -6.154 2.477 1.00 94.12 94 VAL A C 1
ATOM 705 O O . VAL A 1 94 ? 17.471 -6.193 1.752 1.00 94.12 94 VAL A O 1
ATOM 708 N N . GLU A 1 95 ? 16.330 -6.925 3.555 1.00 95.12 95 GLU A N 1
ATOM 709 C CA . GLU A 1 95 ? 17.325 -7.896 4.020 1.00 95.12 95 GLU A CA 1
ATOM 710 C C . GLU A 1 95 ? 17.522 -9.015 2.985 1.00 95.12 95 GLU A C 1
ATOM 712 O O . GLU A 1 95 ? 18.637 -9.274 2.537 1.00 95.12 95 GLU A O 1
ATOM 717 N N . LYS A 1 96 ? 16.426 -9.599 2.483 1.00 94.69 96 LYS A N 1
ATOM 718 C CA . LYS A 1 96 ? 16.433 -10.611 1.410 1.00 94.69 96 LYS A CA 1
ATOM 719 C C . LYS A 1 96 ? 17.065 -10.100 0.109 1.00 94.69 96 LYS A C 1
ATOM 721 O O . LYS A 1 96 ? 17.663 -10.884 -0.626 1.00 94.69 96 LYS A O 1
ATOM 726 N N . ALA A 1 97 ? 16.951 -8.802 -0.177 1.00 92.88 97 ALA A N 1
ATOM 727 C CA . ALA A 1 97 ? 17.606 -8.150 -1.311 1.00 92.88 97 ALA A CA 1
ATOM 728 C C . ALA A 1 97 ? 19.051 -7.691 -1.017 1.00 92.88 97 ALA A C 1
ATOM 730 O O . ALA A 1 97 ? 19.738 -7.258 -1.943 1.00 92.88 97 ALA A O 1
ATOM 731 N N . ASN A 1 98 ? 19.508 -7.745 0.242 1.00 92.75 98 ASN A N 1
ATOM 732 C CA . ASN A 1 98 ? 20.727 -7.097 0.750 1.00 92.75 98 ASN A CA 1
ATOM 733 C C . ASN A 1 98 ? 20.852 -5.609 0.343 1.00 92.75 98 ASN A C 1
ATOM 735 O O . ASN A 1 98 ? 21.955 -5.077 0.191 1.00 92.75 98 ASN A O 1
ATOM 739 N N . SER A 1 99 ? 19.727 -4.933 0.085 1.00 90.75 99 SER A N 1
ATOM 740 C CA . SER A 1 99 ? 19.714 -3.591 -0.502 1.00 90.75 99 SER A CA 1
ATOM 741 C C . SER A 1 99 ? 18.358 -2.904 -0.352 1.00 90.75 99 SER A C 1
ATOM 743 O O . SER A 1 99 ? 17.313 -3.482 -0.646 1.00 90.75 99 SER A O 1
ATOM 745 N N . GLY A 1 100 ? 18.370 -1.635 0.062 1.00 90.75 100 GLY A N 1
ATOM 746 C CA . GLY A 1 100 ? 17.177 -0.793 0.150 1.00 90.75 100 GLY A CA 1
ATOM 747 C C . GLY A 1 100 ? 17.206 0.168 1.337 1.00 90.75 100 GLY A C 1
ATOM 748 O O . GLY A 1 100 ? 18.220 0.318 2.011 1.00 90.75 100 GLY A O 1
ATOM 749 N N . HIS A 1 101 ? 16.081 0.846 1.578 1.00 92.19 101 HIS A N 1
ATOM 750 C CA . HIS A 1 101 ? 15.946 1.848 2.640 1.00 92.19 101 HIS A CA 1
ATOM 751 C C . HIS A 1 101 ? 14.817 1.451 3.605 1.00 92.19 101 HIS A C 1
ATOM 753 O O . HIS A 1 101 ? 13.661 1.790 3.341 1.00 92.19 101 HIS A O 1
ATOM 759 N N . PRO A 1 102 ? 15.110 0.772 4.732 1.00 91.75 102 PRO A N 1
ATOM 760 C CA . PRO A 1 102 ? 14.084 0.340 5.686 1.00 91.75 102 PRO A CA 1
ATOM 761 C C . PRO A 1 102 ? 13.563 1.497 6.561 1.00 91.75 102 PRO A C 1
ATOM 763 O O . PRO A 1 102 ? 12.439 1.442 7.057 1.00 91.75 102 PRO A O 1
ATOM 766 N N . GLY A 1 103 ? 14.328 2.588 6.699 1.00 94.31 103 GLY A N 1
ATOM 767 C CA . GLY A 1 103 ? 13.979 3.722 7.563 1.00 94.31 103 GLY A CA 1
ATOM 768 C C . GLY A 1 103 ? 12.681 4.450 7.182 1.00 94.31 103 GLY A C 1
ATOM 769 O O . GLY A 1 103 ? 11.865 4.729 8.061 1.00 94.31 103 GLY A O 1
ATOM 770 N N . LEU A 1 104 ? 12.444 4.723 5.888 1.00 94.12 104 LEU A N 1
ATOM 771 C CA . LEU A 1 104 ? 11.202 5.385 5.456 1.00 94.12 104 LEU A CA 1
ATOM 772 C C . LEU A 1 104 ? 9.966 4.487 5.680 1.00 94.12 104 LEU A C 1
ATOM 774 O O . LEU A 1 104 ? 9.017 4.968 6.299 1.00 94.12 104 LEU A O 1
ATOM 778 N N . PRO A 1 105 ? 9.950 3.198 5.274 1.00 94.50 105 PRO A N 1
ATOM 779 C CA . PRO A 1 105 ? 8.875 2.279 5.642 1.00 94.50 105 PRO A CA 1
ATOM 780 C C . PRO A 1 105 ? 8.618 2.200 7.151 1.00 94.50 105 PRO A C 1
ATOM 782 O O . PRO A 1 105 ? 7.463 2.279 7.559 1.00 94.50 105 PRO A O 1
ATOM 785 N N . MET A 1 106 ? 9.660 2.121 7.990 1.00 94.56 106 MET A N 1
ATOM 786 C CA . MET A 1 106 ? 9.491 2.033 9.448 1.00 94.56 106 MET A CA 1
ATOM 787 C C . MET A 1 106 ? 8.757 3.241 10.050 1.00 94.56 106 MET A C 1
ATOM 789 O O . MET A 1 106 ? 7.854 3.062 10.877 1.00 94.56 106 MET A O 1
ATOM 793 N N . GLY A 1 107 ? 9.129 4.456 9.627 1.00 95.00 107 GLY A N 1
ATOM 794 C CA . GLY A 1 107 ? 8.527 5.703 10.107 1.00 95.00 107 GLY A CA 1
ATOM 795 C C . GLY A 1 107 ? 7.163 6.017 9.484 1.00 95.00 107 GLY A C 1
ATOM 796 O O . GLY A 1 107 ? 6.265 6.496 10.174 1.00 95.00 107 GLY A O 1
ATOM 797 N N . CYS A 1 108 ? 6.978 5.724 8.195 1.00 95.25 108 CYS A N 1
ATOM 798 C CA . CYS A 1 108 ? 5.761 6.072 7.457 1.00 95.25 108 CYS A CA 1
ATOM 799 C C . CYS A 1 108 ? 4.694 4.963 7.422 1.00 95.25 108 CYS A C 1
ATOM 801 O O . CYS A 1 108 ? 3.589 5.240 6.956 1.00 95.25 108 CYS A O 1
ATOM 803 N N . ALA A 1 109 ? 4.959 3.757 7.942 1.00 96.06 109 ALA A N 1
ATOM 804 C CA . ALA A 1 109 ? 3.975 2.672 8.059 1.00 96.06 109 ALA A CA 1
ATOM 805 C C . ALA A 1 109 ? 2.593 3.093 8.621 1.00 96.06 109 ALA A C 1
ATOM 807 O O . ALA A 1 109 ? 1.600 2.775 7.966 1.00 96.06 109 ALA A O 1
ATOM 808 N N . PRO A 1 110 ? 2.467 3.833 9.750 1.00 95.31 110 PRO A N 1
ATOM 809 C CA . PRO A 1 110 ? 1.150 4.219 10.272 1.00 95.31 110 PRO A CA 1
ATOM 810 C C . PRO A 1 110 ? 0.390 5.168 9.335 1.00 95.31 110 PRO A C 1
ATOM 812 O O . PRO A 1 110 ? -0.810 5.010 9.132 1.00 95.31 110 PRO A O 1
ATOM 815 N N . VAL A 1 111 ? 1.093 6.108 8.694 1.00 95.25 111 VAL A N 1
ATOM 816 C CA . VAL A 1 111 ? 0.498 7.019 7.701 1.00 95.25 111 VAL A CA 1
ATOM 817 C C . VAL A 1 111 ? 0.077 6.249 6.448 1.00 95.25 111 VAL A C 1
ATOM 819 O O . VAL A 1 111 ? -0.996 6.497 5.906 1.00 95.25 111 VAL A O 1
ATOM 822 N N . GLY A 1 112 ? 0.898 5.293 6.004 1.00 94.88 112 GLY A N 1
ATOM 823 C CA . GLY A 1 112 ? 0.597 4.417 4.875 1.00 94.88 112 GLY A CA 1
ATOM 824 C C . GLY A 1 112 ? -0.650 3.565 5.107 1.00 94.88 112 GLY A C 1
ATOM 825 O O . GLY A 1 112 ? -1.497 3.493 4.219 1.00 94.88 112 GLY A O 1
ATOM 826 N N . HIS A 1 113 ? -0.783 2.985 6.305 1.00 95.19 113 HIS A N 1
ATOM 827 C CA . HIS A 1 113 ? -1.947 2.194 6.700 1.00 95.19 113 HIS A CA 1
ATOM 828 C C . HIS A 1 113 ? -3.236 3.021 6.643 1.00 95.19 113 HIS A C 1
ATOM 830 O O . HIS A 1 113 ? -4.114 2.684 5.856 1.00 95.19 113 HIS A O 1
ATOM 836 N N . ILE A 1 114 ? -3.314 4.141 7.373 1.00 94.31 114 ILE A N 1
ATOM 837 C CA . ILE A 1 114 ? -4.504 5.016 7.392 1.00 94.31 114 ILE A CA 1
ATOM 838 C C . ILE A 1 114 ? -4.852 5.499 5.972 1.00 94.31 114 ILE A C 1
ATOM 840 O O . ILE A 1 114 ? -6.018 5.550 5.577 1.00 94.31 114 ILE A O 1
ATOM 844 N N . LEU A 1 115 ? -3.838 5.829 5.165 1.00 95.06 115 LEU A N 1
ATOM 845 C CA . LEU A 1 115 ? -4.046 6.322 3.808 1.00 95.06 115 LEU A CA 1
ATOM 846 C C . LEU A 1 115 ? -4.658 5.263 2.876 1.00 95.06 115 LEU A C 1
ATOM 848 O O . LEU A 1 115 ? -5.575 5.596 2.122 1.00 95.06 115 LEU A O 1
ATOM 852 N N . TYR A 1 116 ? -4.171 4.019 2.916 1.00 94.44 116 TYR A N 1
ATOM 853 C CA . TYR A 1 116 ? -4.666 2.929 2.062 1.00 94.44 116 TYR A CA 1
ATOM 854 C C . TYR A 1 116 ? -5.901 2.209 2.617 1.00 94.44 116 TYR A C 1
ATOM 856 O O . TYR A 1 116 ? -6.643 1.640 1.822 1.00 94.44 116 TYR A O 1
ATOM 864 N N . ASP A 1 117 ? -6.133 2.217 3.926 1.00 92.50 117 ASP A N 1
ATOM 865 C CA . ASP A 1 117 ? -7.263 1.511 4.541 1.00 92.50 117 ASP A CA 1
ATOM 866 C C . ASP A 1 117 ? -8.506 2.411 4.660 1.00 92.50 117 ASP A C 1
ATOM 868 O O . ASP A 1 117 ? -9.601 2.044 4.230 1.00 92.50 117 ASP A O 1
ATOM 872 N N . GLU A 1 118 ? -8.338 3.644 5.154 1.00 91.12 118 GLU A N 1
ATOM 873 C CA . GLU A 1 118 ? -9.467 4.526 5.485 1.00 91.12 118 GLU A CA 1
ATOM 874 C C . GLU A 1 118 ? -9.753 5.607 4.430 1.00 91.12 118 GLU A C 1
ATOM 876 O O . GLU A 1 118 ? -10.915 5.956 4.182 1.00 91.12 118 GLU A O 1
ATOM 881 N N . ILE A 1 119 ? -8.702 6.202 3.849 1.00 94.38 119 ILE A N 1
ATOM 882 C CA . ILE A 1 119 ? -8.816 7.462 3.090 1.00 94.38 119 ILE A CA 1
ATOM 883 C C . ILE A 1 119 ? -9.001 7.227 1.585 1.00 94.38 119 ILE A C 1
ATOM 885 O O . ILE A 1 119 ? -9.882 7.836 0.966 1.00 94.38 119 ILE A O 1
ATOM 889 N N . MET A 1 120 ? -8.137 6.417 0.969 1.00 95.06 120 MET A N 1
ATOM 890 C CA . MET A 1 120 ? -8.082 6.282 -0.487 1.00 95.06 120 MET A CA 1
ATOM 891 C C . MET A 1 120 ? -9.183 5.382 -1.048 1.00 95.06 120 MET A C 1
ATOM 893 O O . MET A 1 120 ? -9.400 4.263 -0.594 1.00 95.06 120 MET A O 1
ATOM 897 N N . ARG A 1 121 ? -9.803 5.815 -2.148 1.00 94.56 121 ARG A N 1
ATOM 898 C CA . ARG A 1 121 ? -10.700 4.981 -2.955 1.00 94.56 121 ARG A CA 1
ATOM 899 C C . ARG A 1 121 ? -9.964 4.397 -4.148 1.00 94.56 121 ARG A C 1
ATOM 901 O O . ARG A 1 121 ? -9.660 5.093 -5.117 1.00 94.56 121 ARG A O 1
ATOM 908 N N . TYR A 1 122 ? -9.745 3.093 -4.110 1.00 95.12 122 TYR A N 1
ATOM 909 C CA . TYR A 1 122 ? -9.199 2.312 -5.214 1.00 95.12 122 TYR A CA 1
ATOM 910 C C . TYR A 1 122 ? -9.935 0.974 -5.339 1.00 95.12 122 TYR A C 1
ATOM 912 O O . TYR A 1 122 ? -10.770 0.625 -4.511 1.00 95.12 122 TYR A O 1
ATOM 920 N N . ASN A 1 123 ? -9.642 0.242 -6.411 1.00 95.00 123 ASN A N 1
ATOM 921 C CA . ASN A 1 123 ? -10.099 -1.127 -6.607 1.00 95.00 123 ASN A CA 1
ATOM 922 C C . ASN A 1 123 ? -8.866 -1.971 -6.967 1.00 95.00 123 ASN A C 1
ATOM 924 O O . ASN A 1 123 ? -8.329 -1.780 -8.061 1.00 95.00 123 ASN A O 1
ATOM 928 N N . PRO A 1 124 ? -8.401 -2.879 -6.092 1.00 92.62 124 PRO A N 1
ATOM 929 C CA . PRO A 1 124 ? -7.185 -3.653 -6.343 1.00 92.62 124 PRO A CA 1
ATOM 930 C C . PRO A 1 124 ? -7.328 -4.620 -7.526 1.00 92.62 124 PRO A C 1
ATOM 932 O O . PRO A 1 124 ? -6.355 -4.879 -8.229 1.00 92.62 124 PRO A O 1
ATOM 935 N N . LYS A 1 125 ? -8.556 -5.076 -7.820 1.00 93.44 125 LYS A N 1
ATOM 936 C CA . LYS A 1 125 ? -8.873 -5.915 -8.988 1.00 93.44 125 LYS A CA 1
ATOM 937 C C 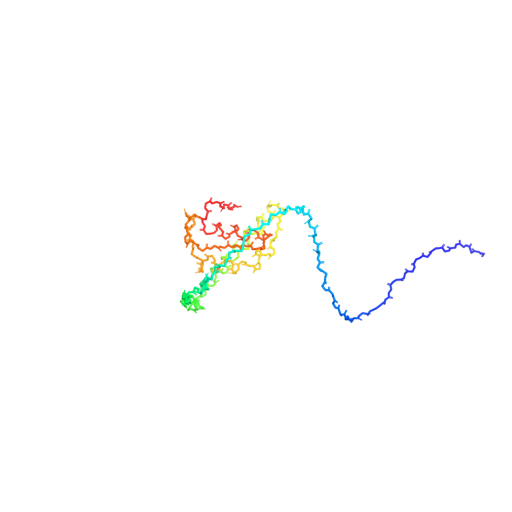. LYS A 1 125 ? -9.060 -5.124 -10.285 1.00 93.44 125 LYS A C 1
ATOM 939 O O . LYS A 1 125 ? -9.170 -5.722 -11.349 1.00 93.44 125 LYS A O 1
ATOM 944 N N . ASN A 1 126 ? -9.083 -3.789 -10.229 1.00 94.31 126 ASN A N 1
ATOM 945 C CA . ASN A 1 126 ? -9.081 -2.938 -11.419 1.00 94.31 126 ASN A CA 1
ATOM 946 C C . ASN A 1 126 ? -8.184 -1.694 -11.228 1.00 94.31 126 ASN A C 1
ATOM 948 O O . ASN A 1 126 ? -8.690 -0.591 -10.977 1.00 94.31 126 ASN A O 1
ATOM 952 N N . PRO A 1 127 ? -6.855 -1.831 -11.415 1.00 92.12 127 PRO A N 1
ATOM 953 C CA . PRO A 1 127 ? -5.904 -0.719 -11.310 1.00 92.12 127 PRO A CA 1
ATOM 954 C C . PRO A 1 127 ? -6.084 0.361 -12.394 1.00 92.12 127 PRO A C 1
ATOM 956 O O . PRO A 1 127 ? -5.497 1.444 -12.290 1.00 92.12 127 PRO A O 1
ATOM 959 N N . TYR A 1 128 ? -6.902 0.109 -13.421 1.00 93.44 128 TYR A N 1
ATOM 960 C CA . TYR A 1 128 ? -7.197 1.045 -14.510 1.00 93.44 128 TYR A CA 1
ATOM 961 C C . TYR A 1 128 ? -8.510 1.818 -14.309 1.00 93.44 128 TYR A C 1
ATOM 963 O O . TYR A 1 128 ? -8.897 2.602 -15.176 1.00 93.44 128 TYR A O 1
ATOM 971 N N . TRP A 1 129 ? -9.186 1.657 -13.162 1.00 94.94 129 TRP A N 1
ATOM 972 C CA . TRP A 1 129 ? -10.392 2.422 -12.838 1.00 94.94 129 TRP A CA 1
ATOM 973 C C . TRP A 1 129 ? -10.139 3.938 -12.929 1.00 94.94 129 TRP A C 1
ATOM 975 O O . TRP A 1 129 ? -9.344 4.503 -12.181 1.00 94.94 129 TRP A O 1
ATOM 985 N N . PHE A 1 130 ? -10.843 4.602 -13.851 1.00 94.44 130 PHE A N 1
ATOM 986 C CA . PHE A 1 130 ? -10.611 6.002 -14.227 1.00 94.44 130 PHE A CA 1
ATOM 987 C C . PHE A 1 130 ? -10.633 6.986 -13.042 1.00 94.44 130 PHE A C 1
ATOM 989 O O . PHE A 1 130 ? -9.758 7.848 -12.939 1.00 94.44 130 PHE A O 1
ATOM 996 N N . ASN A 1 131 ? -11.613 6.827 -12.144 1.00 95.69 131 ASN A N 1
ATOM 997 C CA . ASN A 1 131 ? -11.885 7.726 -11.019 1.00 95.69 131 ASN A CA 1
ATOM 998 C C . ASN A 1 131 ? -11.370 7.178 -9.672 1.00 95.69 131 ASN A C 1
ATOM 1000 O O . ASN A 1 131 ? -11.958 7.452 -8.626 1.00 95.69 131 ASN A O 1
ATOM 1004 N N . ARG A 1 132 ? -10.297 6.379 -9.697 1.00 95.88 132 ARG A N 1
ATOM 1005 C CA . ARG A 1 132 ? -9.567 6.002 -8.481 1.00 95.88 132 ARG A CA 1
ATOM 1006 C C . ARG A 1 132 ? -8.711 7.157 -7.969 1.00 95.88 132 ARG A C 1
ATOM 1008 O O . ARG A 1 132 ? -8.173 7.937 -8.763 1.00 95.88 132 ARG A O 1
ATOM 1015 N N . ASP A 1 133 ? -8.503 7.198 -6.661 1.00 96.25 133 ASP A N 1
ATOM 1016 C CA . ASP A 1 133 ? -7.517 8.082 -6.052 1.00 96.25 133 ASP A CA 1
ATOM 1017 C C . ASP A 1 133 ? -6.088 7.663 -6.476 1.00 96.25 133 ASP A C 1
ATOM 1019 O O . ASP A 1 133 ? -5.804 6.498 -6.796 1.00 96.25 133 ASP A O 1
ATOM 1023 N N . ARG A 1 134 ? -5.177 8.640 -6.567 1.00 94.50 134 ARG A N 1
ATOM 1024 C CA . ARG A 1 134 ? -3.829 8.463 -7.133 1.00 94.50 134 ARG A CA 1
ATOM 1025 C C . ARG A 1 134 ? -2.769 8.793 -6.091 1.00 94.50 134 ARG A C 1
ATOM 1027 O O . ARG A 1 134 ? -2.480 9.958 -5.848 1.00 94.50 134 ARG A O 1
ATOM 1034 N N . PHE A 1 135 ? -2.184 7.754 -5.507 1.00 94.75 135 PHE A N 1
ATOM 1035 C CA . PHE A 1 135 ? -1.017 7.874 -4.639 1.00 94.75 135 PHE A CA 1
ATOM 1036 C C . PHE A 1 135 ? 0.270 7.988 -5.459 1.00 94.75 135 PHE A C 1
ATOM 1038 O O . PHE A 1 135 ? 0.462 7.243 -6.423 1.00 94.75 135 PHE A O 1
ATOM 1045 N N . VAL A 1 136 ? 1.154 8.900 -5.053 1.00 95.31 136 VAL A N 1
ATOM 1046 C CA . VAL A 1 136 ? 2.499 9.078 -5.611 1.00 95.31 136 VAL A CA 1
ATOM 1047 C C . VAL A 1 136 ? 3.467 9.244 -4.444 1.00 95.31 136 VAL A C 1
ATOM 1049 O O . VAL A 1 136 ? 3.337 10.186 -3.664 1.00 95.31 136 VAL A O 1
ATOM 1052 N N . LEU A 1 137 ? 4.439 8.340 -4.329 1.00 94.62 137 LEU A N 1
ATOM 1053 C CA . LEU A 1 137 ? 5.503 8.430 -3.334 1.00 94.62 137 LEU A CA 1
ATOM 1054 C C . LEU A 1 137 ? 6.698 9.191 -3.923 1.00 94.62 137 LEU A C 1
ATOM 1056 O O . LEU A 1 137 ? 7.530 8.609 -4.612 1.00 94.62 137 LEU A O 1
ATOM 1060 N N . SER A 1 138 ? 6.807 10.491 -3.636 1.00 95.19 138 SER A N 1
ATOM 1061 C CA . SER A 1 138 ? 7.941 11.314 -4.101 1.00 95.19 138 SER A CA 1
ATOM 1062 C C . SER A 1 138 ? 9.292 10.826 -3.558 1.00 95.19 138 SER A C 1
ATOM 1064 O O . SER A 1 138 ? 10.317 10.943 -4.225 1.00 95.19 138 SER A O 1
ATOM 1066 N N . ALA A 1 139 ? 9.301 10.243 -2.356 1.00 93.19 139 ALA A N 1
ATOM 1067 C CA . ALA A 1 139 ? 10.472 9.634 -1.729 1.00 93.19 13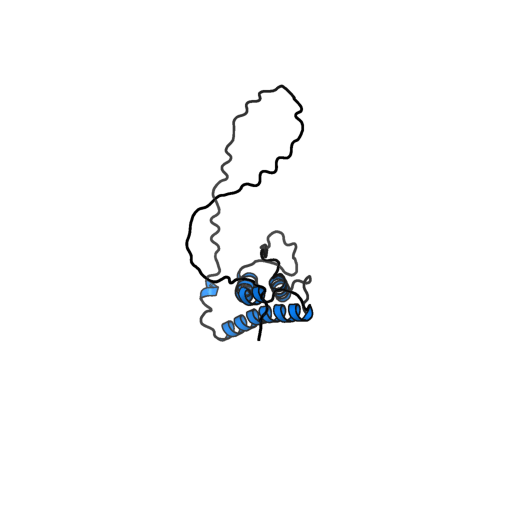9 ALA A CA 1
ATOM 1068 C C . ALA A 1 139 ? 10.713 8.205 -2.263 1.00 93.19 139 ALA A C 1
ATOM 1070 O O . ALA A 1 139 ? 10.607 7.223 -1.529 1.00 93.19 139 ALA A O 1
ATOM 1071 N N . GLY A 1 140 ? 11.032 8.090 -3.557 1.00 92.38 140 GLY A N 1
ATOM 1072 C CA . GLY A 1 140 ? 11.121 6.808 -4.274 1.00 92.38 140 GLY A CA 1
ATOM 1073 C C . GLY A 1 140 ? 12.114 5.784 -3.700 1.00 92.38 140 GLY A C 1
ATOM 1074 O O . GLY A 1 140 ? 11.962 4.593 -3.951 1.00 92.38 140 GLY A O 1
ATOM 1075 N N . HIS A 1 141 ? 13.078 6.211 -2.874 1.00 93.56 141 HIS A N 1
ATOM 1076 C CA . HIS A 1 141 ? 13.988 5.311 -2.154 1.00 93.56 141 HIS A CA 1
ATOM 1077 C C . HIS A 1 141 ? 13.258 4.366 -1.180 1.00 93.56 141 HIS A C 1
ATOM 1079 O O . HIS A 1 141 ? 13.737 3.267 -0.915 1.00 93.56 141 HIS A O 1
ATOM 1085 N N . GLY A 1 142 ? 12.090 4.772 -0.669 1.00 93.25 142 GLY A N 1
ATOM 1086 C CA . GLY A 1 142 ? 11.232 3.962 0.195 1.00 93.25 142 GLY A CA 1
ATOM 1087 C C . GLY A 1 142 ? 10.151 3.190 -0.563 1.00 93.25 142 GLY A C 1
ATOM 1088 O O . GLY A 1 142 ? 9.085 2.946 -0.000 1.00 93.25 142 GLY A O 1
ATOM 1089 N N . CYS A 1 143 ? 10.399 2.815 -1.823 1.00 94.00 143 CYS A N 1
ATOM 1090 C CA . CYS A 1 143 ? 9.483 2.035 -2.668 1.00 94.00 143 CYS A CA 1
ATOM 1091 C C . CYS A 1 143 ? 8.902 0.792 -1.968 1.00 94.00 143 CYS A C 1
ATOM 1093 O O . CYS A 1 143 ? 7.735 0.464 -2.178 1.00 94.00 143 CYS A O 1
ATOM 1095 N N . MET A 1 144 ? 9.666 0.171 -1.063 1.00 95.38 144 MET A N 1
ATOM 1096 C CA . MET A 1 144 ? 9.227 -0.961 -0.246 1.00 95.38 144 MET A CA 1
ATOM 1097 C C . MET A 1 144 ? 7.964 -0.693 0.579 1.00 95.38 144 MET A C 1
ATOM 1099 O O . MET A 1 144 ? 7.135 -1.591 0.706 1.00 95.38 144 MET A O 1
ATOM 1103 N N . LEU A 1 145 ? 7.758 0.537 1.065 1.00 95.38 145 LEU A N 1
ATOM 1104 C CA . LEU A 1 145 ? 6.510 0.927 1.730 1.00 95.38 145 LEU A CA 1
ATOM 1105 C C . LEU A 1 145 ? 5.323 0.805 0.768 1.00 95.38 145 LEU A C 1
ATOM 1107 O O . LEU A 1 145 ? 4.295 0.231 1.110 1.00 95.38 145 LEU A O 1
ATOM 1111 N N . GLN A 1 146 ? 5.470 1.330 -0.450 1.00 95.12 146 GLN A N 1
ATOM 1112 C CA . GLN A 1 146 ? 4.409 1.285 -1.452 1.00 95.12 146 GLN A CA 1
ATOM 1113 C C . GLN A 1 146 ? 4.145 -0.149 -1.925 1.00 95.12 146 GLN A C 1
ATOM 1115 O O . GLN A 1 146 ? 2.986 -0.510 -2.113 1.00 95.12 146 GLN A O 1
ATOM 1120 N N . TYR A 1 147 ? 5.179 -0.980 -2.073 1.00 95.38 147 TYR A N 1
ATOM 1121 C CA . TYR A 1 147 ? 4.997 -2.392 -2.409 1.00 95.38 147 TYR A CA 1
ATOM 1122 C C . TYR A 1 147 ? 4.270 -3.161 -1.296 1.00 95.38 147 TYR A C 1
ATOM 1124 O O . TYR A 1 147 ? 3.346 -3.910 -1.604 1.00 95.38 147 TYR A O 1
ATOM 1132 N N . ALA A 1 148 ? 4.614 -2.946 -0.020 1.00 95.44 148 ALA A N 1
ATOM 1133 C CA . ALA A 1 148 ? 3.930 -3.594 1.103 1.00 95.44 148 ALA A CA 1
ATOM 1134 C C . ALA A 1 148 ? 2.443 -3.195 1.167 1.00 95.44 148 ALA A C 1
ATOM 1136 O O . ALA A 1 148 ? 1.575 -4.054 1.318 1.00 95.44 148 ALA A O 1
ATOM 1137 N N . LEU A 1 149 ? 2.133 -1.909 0.962 1.00 95.06 149 LEU A N 1
ATOM 1138 C CA . LEU A 1 149 ? 0.754 -1.408 0.911 1.00 95.06 149 LEU A CA 1
ATOM 1139 C C . LEU A 1 149 ? -0.037 -1.984 -0.275 1.00 95.06 149 LEU A C 1
ATOM 1141 O O . LEU A 1 149 ? -1.180 -2.393 -0.099 1.00 95.06 149 LEU A O 1
ATOM 1145 N N . LEU A 1 150 ? 0.560 -2.063 -1.471 1.00 95.12 150 LEU A N 1
ATOM 1146 C CA . LEU A 1 150 ? -0.081 -2.668 -2.648 1.00 95.12 150 LEU A CA 1
ATOM 1147 C C . LEU A 1 150 ? -0.327 -4.174 -2.466 1.00 95.12 150 LEU A C 1
ATOM 1149 O O . LEU A 1 150 ? -1.368 -4.674 -2.896 1.00 95.12 150 LEU A O 1
ATOM 1153 N N . HIS A 1 151 ? 0.598 -4.876 -1.810 1.00 94.81 151 HIS A N 1
ATOM 1154 C CA . HIS A 1 151 ? 0.457 -6.293 -1.497 1.00 94.81 151 HIS A CA 1
ATOM 1155 C C . HIS A 1 151 ? -0.705 -6.546 -0.523 1.00 94.81 151 HIS A C 1
ATOM 1157 O O . HIS A 1 151 ? -1.603 -7.326 -0.835 1.00 94.81 151 HIS A O 1
ATOM 1163 N N . LEU A 1 152 ? -0.749 -5.825 0.606 1.00 94.00 152 LEU A N 1
ATOM 1164 C CA . LEU A 1 152 ? -1.834 -5.933 1.594 1.00 94.00 152 LEU A CA 1
ATOM 1165 C C . LEU A 1 152 ? -3.193 -5.492 1.030 1.00 94.00 152 LEU A C 1
ATOM 1167 O O . LEU A 1 152 ? -4.218 -6.088 1.348 1.00 94.00 152 LEU A O 1
ATOM 1171 N N . ALA A 1 153 ? -3.202 -4.505 0.132 1.00 93.25 153 ALA A N 1
ATOM 1172 C CA . ALA A 1 153 ? -4.391 -4.094 -0.608 1.00 93.25 153 ALA A CA 1
ATOM 1173 C C . ALA A 1 153 ? -4.882 -5.140 -1.636 1.00 93.25 153 ALA A C 1
ATOM 1175 O O . ALA A 1 153 ? -5.956 -4.963 -2.208 1.00 93.25 153 ALA A O 1
ATOM 1176 N N . GLY A 1 154 ? -4.128 -6.216 -1.896 1.00 93.38 154 GLY A N 1
ATOM 1177 C CA . GLY A 1 154 ? -4.530 -7.308 -2.788 1.00 93.38 154 GLY A CA 1
ATOM 1178 C C . GLY A 1 154 ? -4.353 -7.022 -4.283 1.00 93.38 154 GLY A C 1
ATOM 1179 O O . GLY A 1 154 ? -5.109 -7.562 -5.098 1.00 93.38 154 GLY A O 1
ATOM 1180 N N . TYR A 1 155 ? -3.396 -6.163 -4.658 1.00 94.44 155 TYR A N 1
ATOM 1181 C CA . TYR A 1 155 ? -3.046 -5.943 -6.065 1.00 94.44 155 TYR A CA 1
ATOM 1182 C C . TYR A 1 155 ? -2.263 -7.135 -6.623 1.00 94.44 155 TYR A C 1
ATOM 1184 O O . TYR A 1 155 ? -1.131 -7.393 -6.220 1.00 94.44 155 TYR A O 1
ATOM 1192 N N . ASP A 1 156 ? -2.813 -7.772 -7.656 1.00 90.25 156 ASP A N 1
ATOM 1193 C CA . ASP A 1 156 ? -2.218 -8.946 -8.318 1.00 90.25 156 ASP A CA 1
ATOM 1194 C C . ASP A 1 156 ? -0.853 -8.649 -8.989 1.00 90.25 156 ASP A C 1
ATOM 1196 O O . ASP A 1 156 ? -0.135 -9.559 -9.389 1.00 90.25 156 ASP A O 1
ATOM 1200 N N . SER A 1 157 ? -0.472 -7.371 -9.109 1.00 87.69 157 SER A N 1
ATOM 1201 C CA . SER A 1 157 ? 0.821 -6.926 -9.649 1.00 87.69 157 SER A CA 1
ATOM 1202 C C . SER A 1 157 ? 1.981 -6.957 -8.645 1.00 87.69 157 SER A C 1
ATOM 1204 O O . SER A 1 157 ? 3.125 -6.795 -9.066 1.00 87.69 157 SER A O 1
ATOM 1206 N N . VAL A 1 158 ? 1.717 -7.091 -7.337 1.00 88.69 158 VAL A N 1
ATOM 1207 C CA . VAL A 1 158 ? 2.750 -7.048 -6.286 1.00 88.69 158 VAL A CA 1
ATOM 1208 C C . VAL A 1 158 ? 2.533 -8.192 -5.298 1.00 88.69 158 VAL A C 1
ATOM 1210 O O . VAL A 1 158 ? 1.710 -8.117 -4.384 1.00 88.69 158 VAL A O 1
ATOM 1213 N N . GLN A 1 159 ? 3.316 -9.254 -5.464 1.00 86.12 159 GLN A N 1
ATOM 1214 C CA . GLN A 1 159 ? 3.307 -10.413 -4.582 1.00 86.12 159 GLN A CA 1
ATOM 1215 C C . GLN A 1 159 ? 4.595 -10.440 -3.753 1.00 86.12 159 GLN A C 1
ATOM 1217 O O . GLN A 1 159 ? 5.684 -10.593 -4.305 1.00 86.12 159 GLN A O 1
ATOM 1222 N N . MET A 1 160 ? 4.468 -10.279 -2.434 1.00 81.31 160 MET A N 1
ATOM 1223 C CA . MET A 1 160 ? 5.543 -10.577 -1.484 1.00 81.31 160 MET A CA 1
ATOM 1224 C C . MET A 1 160 ? 5.415 -12.013 -0.962 1.00 81.31 160 MET A C 1
ATOM 1226 O O . MET A 1 160 ? 4.340 -12.612 -1.044 1.00 81.31 160 MET A O 1
ATOM 1230 N N . ILE A 1 161 ? 6.546 -12.558 -0.501 1.00 60.00 161 ILE A N 1
ATOM 1231 C CA . ILE A 1 161 ? 6.739 -13.944 -0.046 1.00 60.00 161 ILE A CA 1
ATOM 1232 C C . ILE A 1 161 ? 7.681 -13.941 1.155 1.00 60.00 161 ILE A C 1
ATOM 1234 O O . ILE A 1 161 ? 8.851 -13.520 0.937 1.00 60.00 161 ILE A O 1
#

Sequence (161 aa):
MASTSSLTLSQALLARTIFSDGSTQSSDYSVSLPTTTFSGLKLTTPRSRRVLPTRLNRSLRVRSAAVETIGTPAETSLLEKSVNTIRFLAIDAVEKANSGHPGLPMGCAPVGHILYDEIMRYNPKNPYWFNRDRFVLSAGHGCMLQYALLHLAGYDSVQMI

pLDDT: mean 70.39, std 25.87, range [28.23, 96.5]

Secondary structure (DSSP, 8-state):
---------------------------------------------------------------GGGGGGGG-HHHHHHHHHHHHHHHHHHHHHHHHTT-S--HHHHHHHHHHHHIIIII----TT-TT-TT------S-GGGHHHHHHHHHHTT-TT----

InterPro domains:
  IPR005474 Transketolase, N-terminal [PF00456] (81-156)
  IPR029061 Thiamin diphosphate-binding fold [SSF52518] (72-158)
  IPR033247 Transketolase family [PTHR43522] (80-158)
  IPR049557 Transketolase conserved site [PS00801] (87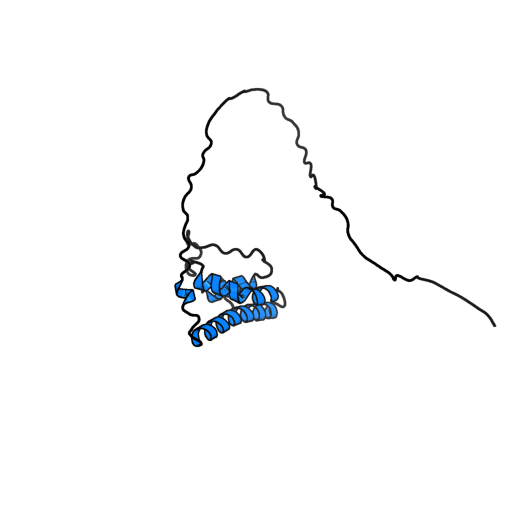-107)